Protein AF-A0A418RJF2-F1 (afdb_monomer_lite)

Secondary structure (DSSP, 8-state):
-EEEEEEETTT-BEEEEEEES-GGG---TTEEEEE-SSS----TTPEEETTTTEEE-TT-

Radius of gyration: 10.6 Å; chains: 1; bounding box: 27×25×25 Å

Sequence (60 aa):
MLRVAIVENVTNIVDNIVVANSLDDWGQPGTFAIDVTDGPPCAPGWIYDPATGLFTDPSA

pLDDT: mean 88.92, std 7.86, range [64.75, 96.75]

Structure (mmCIF, N/CA/C/O backbone):
data_AF-A0A418RJF2-F1
#
_entry.id   AF-A0A418RJF2-F1
#
loop_
_atom_site.group_PDB
_atom_site.id
_atom_site.type_symbol
_atom_site.label_atom_id
_atom_site.label_alt_id
_atom_site.label_comp_id
_atom_site.label_asym_id
_atom_site.label_entity_id
_atom_site.label_seq_id
_atom_site.pdbx_PDB_ins_code
_atom_site.Cartn_x
_atom_site.Cartn_y
_atom_site.Cartn_z
_atom_site.occupancy
_atom_site.B_iso_or_equiv
_atom_site.auth_seq_id
_atom_site.auth_comp_id
_atom_site.auth_asym_id
_atom_site.auth_atom_id
_atom_site.pdbx_PDB_model_num
ATOM 1 N N . MET A 1 1 ? 12.227 -2.215 -12.563 1.00 75.44 1 MET A N 1
ATOM 2 C CA . MET A 1 1 ? 10.879 -1.619 -12.515 1.00 75.44 1 MET A CA 1
ATOM 3 C C . MET A 1 1 ? 10.279 -1.988 -11.179 1.00 75.44 1 MET A C 1
ATOM 5 O O . MET A 1 1 ? 10.276 -3.168 -10.853 1.00 75.44 1 MET A O 1
ATOM 9 N N . LEU A 1 2 ? 9.853 -0.986 -10.425 1.00 87.94 2 LEU A N 1
ATOM 10 C CA . LEU A 1 2 ? 9.266 -1.104 -9.097 1.00 87.94 2 LEU A CA 1
ATOM 11 C C . LEU A 1 2 ? 7.750 -1.015 -9.225 1.00 87.94 2 LEU A C 1
ATOM 13 O O . LEU A 1 2 ? 7.264 -0.215 -10.022 1.00 87.94 2 LEU A O 1
ATOM 17 N N . ARG A 1 3 ? 6.998 -1.796 -8.455 1.00 91.19 3 ARG A N 1
ATOM 18 C CA . ARG A 1 3 ? 5.588 -1.482 -8.200 1.00 91.19 3 ARG A CA 1
ATOM 19 C C . ARG A 1 3 ? 5.537 -0.605 -6.966 1.00 91.19 3 ARG A C 1
ATOM 21 O O . ARG A 1 3 ? 6.065 -0.986 -5.929 1.00 91.19 3 ARG A O 1
ATOM 28 N N . VAL A 1 4 ? 4.933 0.566 -7.096 1.00 91.94 4 VAL A N 1
ATOM 29 C CA . VAL A 1 4 ? 4.969 1.602 -6.068 1.00 91.94 4 VAL A CA 1
ATOM 30 C C . VAL A 1 4 ? 3.553 2.020 -5.722 1.00 91.94 4 VAL A C 1
ATOM 32 O O . VAL A 1 4 ? 2.764 2.322 -6.619 1.00 91.94 4 VAL A O 1
ATOM 35 N N . ALA A 1 5 ? 3.249 2.053 -4.428 1.00 93.44 5 ALA A N 1
ATOM 36 C CA . ALA A 1 5 ? 2.053 2.689 -3.902 1.00 93.44 5 ALA A CA 1
ATOM 37 C C . ALA A 1 5 ? 2.331 4.182 -3.694 1.00 93.44 5 ALA A C 1
ATOM 39 O O . ALA A 1 5 ? 3.301 4.551 -3.029 1.00 93.44 5 ALA A O 1
ATOM 40 N N . ILE A 1 6 ? 1.484 5.030 -4.271 1.00 93.31 6 ILE A N 1
ATOM 41 C CA . ILE A 1 6 ? 1.487 6.476 -4.054 1.00 93.31 6 ILE A CA 1
ATOM 42 C C . ILE A 1 6 ? 0.519 6.764 -2.917 1.00 93.31 6 ILE A C 1
ATOM 44 O O . ILE A 1 6 ? -0.659 6.424 -3.012 1.00 93.31 6 ILE A O 1
ATOM 48 N N . VAL A 1 7 ? 1.026 7.359 -1.844 1.00 94.06 7 VAL A N 1
ATOM 49 C CA . VAL A 1 7 ? 0.289 7.577 -0.599 1.00 94.06 7 VAL A CA 1
ATOM 50 C C . VAL A 1 7 ? 0.183 9.071 -0.320 1.00 94.06 7 VAL A C 1
ATOM 52 O O . VAL A 1 7 ? 1.182 9.790 -0.375 1.00 94.06 7 VAL A O 1
ATOM 55 N N . GLU A 1 8 ? -1.024 9.547 -0.027 1.00 95.06 8 GLU A N 1
ATOM 56 C CA . GLU A 1 8 ? -1.280 10.941 0.337 1.00 95.06 8 GLU A CA 1
ATOM 57 C C . GLU A 1 8 ? -0.826 11.213 1.780 1.00 95.06 8 GLU A C 1
ATOM 59 O O . GLU A 1 8 ? -1.120 10.455 2.703 1.00 95.06 8 GLU A O 1
ATOM 64 N N . ASN A 1 9 ? -0.060 12.286 1.978 1.00 93.00 9 ASN A N 1
ATOM 65 C CA . ASN A 1 9 ? 0.725 12.494 3.197 1.00 93.00 9 ASN A CA 1
ATOM 66 C C . ASN A 1 9 ? -0.102 12.909 4.430 1.00 93.00 9 ASN A C 1
ATOM 68 O O . ASN A 1 9 ? 0.395 12.835 5.551 1.00 93.00 9 ASN A O 1
ATOM 72 N N . VAL A 1 10 ? -1.342 13.378 4.260 1.00 94.31 10 VAL A N 1
ATOM 73 C CA . VAL A 1 10 ? -2.185 13.829 5.384 1.00 94.31 10 VAL A CA 1
ATOM 74 C C . VAL A 1 10 ? -3.023 12.680 5.943 1.00 94.31 10 VAL A C 1
ATOM 76 O O . VAL A 1 10 ? -3.193 12.555 7.155 1.00 94.31 10 VAL A O 1
ATOM 79 N N . THR A 1 11 ? -3.556 11.845 5.063 1.00 95.56 11 THR A N 1
ATOM 80 C CA . THR A 1 11 ? -4.514 10.776 5.360 1.00 95.56 11 THR A CA 1
ATOM 81 C C . THR A 1 11 ? -3.875 9.394 5.366 1.00 95.56 11 THR A C 1
ATOM 83 O O . THR A 1 11 ? -4.474 8.451 5.878 1.00 95.56 11 THR A O 1
ATOM 86 N N . ASN A 1 12 ? -2.664 9.269 4.817 1.00 96.25 12 ASN A N 1
ATOM 87 C CA . ASN A 1 12 ? -1.992 8.006 4.525 1.00 96.25 12 ASN A CA 1
ATOM 88 C C . ASN A 1 12 ? -2.813 7.058 3.637 1.00 96.25 12 ASN A C 1
ATOM 90 O O . ASN A 1 12 ? -2.632 5.841 3.682 1.00 96.25 12 ASN A O 1
ATOM 94 N N . ILE A 1 13 ? -3.723 7.598 2.827 1.00 96.38 13 ILE A N 1
ATOM 95 C CA . ILE A 1 13 ? -4.511 6.803 1.889 1.00 96.38 13 ILE A CA 1
ATOM 96 C C . ILE A 1 13 ? -3.678 6.544 0.634 1.00 96.38 13 ILE A C 1
ATOM 98 O O . ILE A 1 13 ? -3.062 7.458 0.081 1.00 96.38 13 ILE A O 1
ATOM 102 N N . VAL A 1 14 ? -3.676 5.294 0.173 1.00 95.19 14 VAL A N 1
ATOM 103 C CA . VAL A 1 14 ? -3.128 4.911 -1.129 1.00 95.19 14 VAL A CA 1
ATOM 104 C C . VAL A 1 14 ? -3.998 5.539 -2.212 1.00 95.19 14 VAL A C 1
ATOM 106 O O . VAL A 1 14 ? -5.150 5.150 -2.395 1.00 95.19 14 VAL A O 1
ATOM 109 N N . ASP A 1 15 ? -3.448 6.499 -2.940 1.00 94.12 15 ASP A N 1
ATOM 110 C CA . ASP A 1 15 ? -4.131 7.182 -4.036 1.00 94.12 15 ASP A CA 1
ATOM 111 C C . ASP A 1 15 ? -4.027 6.371 -5.336 1.00 94.12 15 ASP A C 1
ATOM 113 O O . ASP A 1 15 ? -4.993 6.223 -6.085 1.00 94.12 15 ASP A O 1
ATOM 117 N N . ASN A 1 16 ? -2.858 5.771 -5.592 1.00 92.06 16 ASN A N 1
ATOM 118 C CA . ASN A 1 16 ? -2.620 5.000 -6.811 1.00 92.06 16 ASN A CA 1
ATOM 119 C C . ASN A 1 16 ? -1.522 3.935 -6.650 1.00 92.06 16 ASN A C 1
ATOM 121 O O . ASN A 1 16 ? -0.707 3.998 -5.731 1.00 92.06 16 ASN A O 1
ATOM 125 N N . ILE A 1 17 ? -1.468 2.983 -7.586 1.00 91.75 17 ILE A N 1
ATOM 126 C CA . ILE A 1 17 ? -0.379 2.009 -7.721 1.00 91.75 17 ILE A CA 1
ATOM 127 C C . ILE A 1 17 ? 0.185 2.094 -9.134 1.00 91.75 17 ILE A C 1
ATOM 129 O O . ILE A 1 17 ? -0.521 1.875 -10.119 1.00 91.75 17 ILE A O 1
ATOM 133 N N . VAL A 1 18 ? 1.475 2.393 -9.235 1.00 90.31 18 VAL A N 1
ATOM 134 C CA . VAL A 1 18 ? 2.158 2.658 -10.506 1.00 90.31 18 VAL A CA 1
ATOM 135 C C . VAL A 1 18 ? 3.386 1.772 -10.671 1.00 90.31 18 VAL A C 1
ATOM 137 O O . VAL A 1 18 ? 3.896 1.196 -9.709 1.00 90.31 18 VAL A O 1
ATOM 140 N N . VAL A 1 19 ? 3.868 1.650 -11.909 1.00 89.12 19 VAL A N 1
ATOM 141 C CA . VAL A 1 19 ? 5.157 1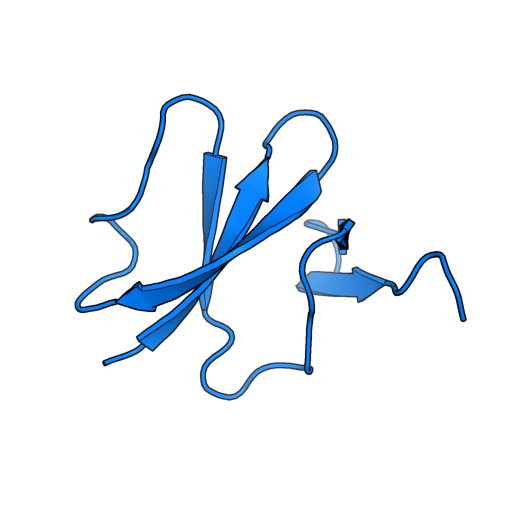.013 -12.190 1.00 89.12 19 VAL A CA 1
ATOM 142 C C . VAL A 1 19 ? 6.199 2.090 -12.442 1.00 89.12 19 VAL A C 1
ATOM 144 O O . VAL A 1 19 ? 6.030 2.930 -13.323 1.00 89.12 19 VAL A O 1
ATOM 147 N N . ALA A 1 20 ? 7.284 2.015 -11.683 1.00 84.94 20 ALA A N 1
ATOM 148 C CA . ALA A 1 20 ? 8.288 3.047 -11.551 1.00 84.94 20 ALA A CA 1
ATOM 149 C C . ALA A 1 20 ? 9.698 2.592 -11.937 1.00 84.94 20 ALA A C 1
ATOM 151 O O . ALA A 1 20 ? 10.046 1.415 -11.812 1.00 84.94 20 ALA A O 1
ATOM 152 N N . ASN A 1 21 ? 10.542 3.534 -12.369 1.00 86.75 21 ASN A N 1
ATOM 153 C CA . ASN A 1 21 ? 11.973 3.280 -12.571 1.00 86.75 21 ASN A CA 1
ATOM 154 C C . ASN A 1 21 ? 12.793 3.499 -11.286 1.00 86.75 21 ASN A C 1
ATOM 156 O O . ASN A 1 21 ? 13.723 2.734 -11.038 1.00 86.75 21 ASN A O 1
ATOM 160 N N . SER A 1 22 ? 12.425 4.482 -10.459 1.00 83.12 22 SER A N 1
ATOM 161 C CA . SER A 1 22 ? 12.987 4.758 -9.126 1.00 83.12 22 SER A CA 1
ATOM 162 C C . SER A 1 22 ? 11.901 5.293 -8.179 1.00 83.12 22 SER A C 1
ATOM 164 O O . SER A 1 22 ? 10.832 5.676 -8.647 1.00 83.12 22 SER A O 1
ATOM 166 N N . LEU A 1 23 ? 12.159 5.327 -6.863 1.00 80.88 23 LEU A N 1
ATOM 167 C CA . LEU A 1 23 ? 11.218 5.864 -5.862 1.00 80.88 23 LEU A CA 1
ATOM 168 C C . LEU A 1 23 ? 11.109 7.398 -5.883 1.00 80.88 23 LEU A C 1
ATOM 170 O O . LEU A 1 23 ? 10.071 7.940 -5.520 1.00 80.88 23 LEU A O 1
ATOM 174 N N . ASP A 1 24 ? 12.147 8.088 -6.353 1.00 75.38 24 ASP A N 1
ATOM 175 C CA . ASP A 1 24 ? 12.239 9.554 -6.296 1.00 75.38 24 ASP A CA 1
ATOM 176 C C . ASP A 1 24 ? 11.488 10.273 -7.436 1.00 75.38 24 ASP A C 1
ATOM 178 O O . ASP A 1 24 ? 11.362 11.494 -7.427 1.00 75.38 24 ASP A O 1
ATOM 182 N N . ASP A 1 25 ? 10.990 9.533 -8.430 1.00 70.56 25 ASP A N 1
ATOM 183 C CA . ASP A 1 25 ? 10.466 10.074 -9.698 1.00 70.56 25 ASP A CA 1
ATOM 184 C C . ASP A 1 25 ? 8.940 10.358 -9.677 1.00 70.56 25 ASP A C 1
ATOM 186 O O . ASP A 1 25 ? 8.372 10.816 -10.662 1.00 70.56 25 ASP A O 1
ATOM 190 N N . TRP A 1 26 ? 8.242 10.113 -8.554 1.00 71.62 26 TRP A N 1
ATOM 191 C CA . TRP A 1 26 ? 6.761 10.018 -8.528 1.00 71.62 26 TRP A CA 1
ATOM 192 C C . TRP A 1 26 ? 6.046 11.025 -7.629 1.00 71.62 26 TRP A C 1
ATOM 194 O O . TRP A 1 26 ? 4.826 10.957 -7.479 1.00 71.62 26 TRP A O 1
ATOM 204 N N . GLY A 1 27 ?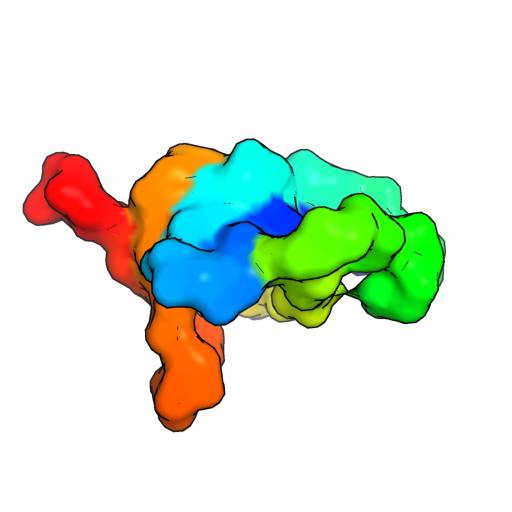 6.777 11.964 -7.030 1.00 64.75 27 GLY A N 1
ATOM 205 C CA . GLY A 1 27 ? 6.217 12.904 -6.064 1.00 64.75 27 GLY A CA 1
ATOM 206 C C . GLY A 1 27 ? 5.321 13.956 -6.714 1.00 64.75 27 GLY A C 1
ATOM 207 O O . GLY A 1 27 ? 5.784 15.052 -7.033 1.00 64.75 27 GLY A O 1
ATOM 208 N N . GLN A 1 28 ? 4.018 13.678 -6.836 1.00 73.81 28 GLN A N 1
ATOM 209 C CA . GLN A 1 28 ? 3.053 14.774 -6.798 1.00 73.81 28 GLN A CA 1
ATOM 210 C C . GLN A 1 28 ? 3.185 15.468 -5.432 1.00 73.81 28 GLN A C 1
ATOM 212 O O . GLN A 1 28 ? 3.336 14.780 -4.416 1.00 73.81 28 GLN A O 1
ATOM 217 N N . PRO A 1 29 ? 3.160 16.812 -5.370 1.00 86.06 29 PRO A N 1
ATOM 218 C CA . PRO A 1 29 ? 3.254 17.524 -4.101 1.00 86.06 29 PRO A CA 1
ATOM 219 C C . PRO A 1 29 ? 2.241 16.988 -3.083 1.00 86.06 29 PRO A C 1
ATOM 221 O O . PRO A 1 29 ? 1.056 16.897 -3.385 1.00 86.06 29 PRO A O 1
ATOM 224 N N . GLY A 1 30 ? 2.710 16.638 -1.883 1.00 90.50 30 GLY A N 1
ATOM 225 C CA . GLY A 1 30 ? 1.854 16.083 -0.828 1.00 90.50 30 GLY A CA 1
ATOM 226 C C . GLY A 1 30 ? 1.683 14.563 -0.858 1.00 90.50 30 GLY A C 1
ATOM 227 O O . GLY A 1 30 ? 0.877 14.048 -0.090 1.00 90.50 30 GLY A O 1
ATOM 228 N N . THR A 1 31 ? 2.446 13.843 -1.683 1.00 92.25 31 THR A N 1
ATOM 229 C CA . THR A 1 31 ? 2.472 12.373 -1.695 1.00 92.25 31 THR A CA 1
ATOM 230 C C . THR A 1 31 ? 3.860 11.825 -1.377 1.00 92.25 31 THR A C 1
ATOM 232 O O . THR A 1 31 ? 4.866 12.526 -1.518 1.00 92.25 31 THR A O 1
ATOM 235 N N . PHE A 1 32 ? 3.915 10.565 -0.956 1.00 91.12 32 PHE A N 1
ATOM 236 C CA . PHE A 1 32 ? 5.147 9.785 -0.872 1.00 91.12 32 PHE A CA 1
ATOM 237 C C . PHE A 1 32 ? 4.965 8.406 -1.512 1.00 91.12 32 PHE A C 1
ATOM 239 O O . PHE A 1 32 ? 3.848 7.921 -1.694 1.00 91.12 32 PHE A O 1
ATOM 246 N N . ALA A 1 33 ? 6.085 7.791 -1.883 1.00 91.31 33 ALA A N 1
ATOM 247 C CA . ALA A 1 33 ? 6.142 6.530 -2.608 1.00 91.31 33 ALA A CA 1
ATOM 248 C C . ALA A 1 33 ? 6.614 5.394 -1.693 1.00 91.31 33 ALA A C 1
ATOM 250 O O . ALA A 1 33 ? 7.634 5.530 -1.017 1.00 91.31 33 ALA A O 1
ATOM 251 N N . ILE A 1 34 ? 5.905 4.265 -1.716 1.00 91.56 34 ILE A N 1
ATOM 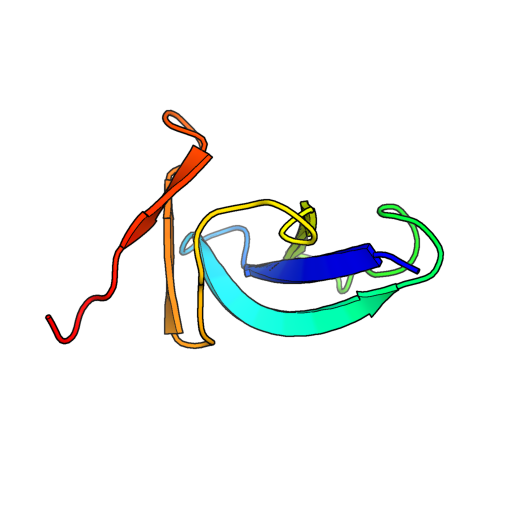252 C CA . ILE A 1 34 ? 6.278 3.039 -1.000 1.00 91.56 34 ILE A CA 1
ATOM 253 C C . ILE A 1 34 ? 6.509 1.916 -2.009 1.00 91.56 34 ILE A C 1
ATOM 255 O O . ILE A 1 34 ? 5.645 1.641 -2.842 1.00 91.56 34 ILE A O 1
ATOM 259 N N . ASP A 1 35 ? 7.670 1.262 -1.932 1.00 92.12 35 ASP A N 1
ATOM 260 C CA . ASP A 1 35 ? 7.951 0.064 -2.723 1.00 92.12 35 ASP A CA 1
ATOM 261 C C . ASP A 1 35 ? 7.073 -1.098 -2.247 1.00 92.12 35 ASP A C 1
ATOM 263 O O . ASP A 1 35 ? 7.139 -1.523 -1.094 1.00 92.12 35 ASP A O 1
ATOM 267 N N . VAL A 1 36 ? 6.248 -1.608 -3.155 1.00 92.12 36 VAL A N 1
ATOM 268 C CA . VAL A 1 36 ? 5.354 -2.751 -2.944 1.00 92.12 36 VAL A CA 1
ATOM 269 C C . VAL A 1 36 ? 5.633 -3.859 -3.960 1.00 92.12 36 VAL A C 1
ATOM 271 O O . VAL A 1 36 ? 4.768 -4.687 -4.237 1.00 92.12 36 VAL A O 1
ATOM 274 N N . THR A 1 37 ? 6.839 -3.885 -4.538 1.00 90.25 37 THR A N 1
ATOM 275 C CA . THR A 1 37 ? 7.248 -4.892 -5.530 1.00 90.25 37 THR A CA 1
ATOM 276 C C . THR A 1 37 ? 7.167 -6.305 -4.960 1.00 90.25 37 THR A C 1
ATOM 278 O O . THR A 1 37 ? 6.556 -7.170 -5.586 1.00 90.25 37 THR A O 1
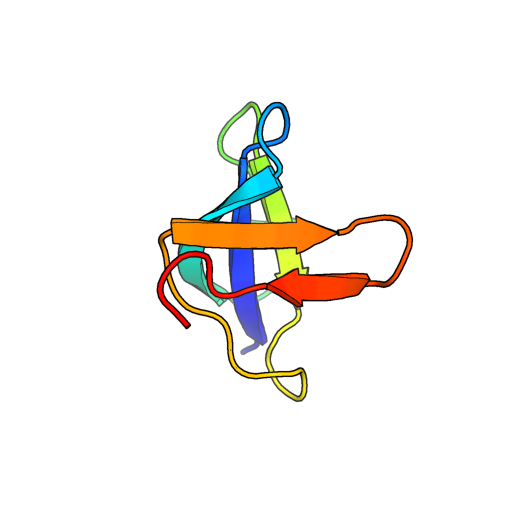ATOM 281 N N . ASP A 1 38 ? 7.705 -6.495 -3.753 1.00 85.94 38 ASP A N 1
ATOM 282 C CA . ASP A 1 38 ? 7.689 -7.763 -3.007 1.00 85.94 38 ASP A CA 1
ATOM 283 C C . ASP A 1 38 ? 6.837 -7.683 -1.721 1.00 85.94 38 ASP A C 1
ATOM 285 O O . ASP A 1 38 ? 6.791 -8.623 -0.925 1.00 85.94 38 ASP A O 1
ATOM 289 N N . GLY A 1 39 ? 6.205 -6.528 -1.490 1.00 72.06 39 GLY A N 1
ATOM 290 C CA . GLY A 1 39 ? 5.476 -6.198 -0.268 1.00 72.06 39 GLY A CA 1
ATOM 291 C C . GLY A 1 39 ? 4.063 -6.791 -0.196 1.00 72.06 39 GLY A C 1
ATOM 292 O O . GLY A 1 39 ? 3.597 -7.436 -1.140 1.00 72.06 39 GLY A O 1
ATOM 293 N N . PRO A 1 40 ? 3.353 -6.575 0.929 1.00 71.19 40 PRO A N 1
ATOM 294 C CA . PRO A 1 40 ? 1.957 -6.978 1.053 1.00 71.19 40 PRO A CA 1
ATOM 295 C C . PRO A 1 40 ? 1.115 -6.358 -0.075 1.00 71.19 40 PRO A C 1
ATOM 297 O O . PRO A 1 40 ? 1.380 -5.221 -0.482 1.00 71.19 40 PRO A O 1
ATOM 300 N N . PRO A 1 41 ? 0.097 -7.078 -0.587 1.00 81.75 41 PRO A N 1
ATOM 301 C CA . PRO A 1 41 ? -0.807 -6.499 -1.567 1.00 81.75 41 PRO A CA 1
ATOM 302 C C . PRO A 1 41 ? -1.465 -5.267 -0.945 1.00 81.75 41 PRO A C 1
ATOM 304 O O . PRO A 1 41 ? -1.924 -5.326 0.190 1.00 81.75 41 PRO A O 1
ATOM 307 N N . CYS A 1 42 ? -1.497 -4.163 -1.680 1.00 93.06 42 CYS A N 1
ATOM 308 C CA . CYS A 1 42 ? -2.310 -2.998 -1.355 1.00 93.06 42 CYS A CA 1
ATOM 309 C C . CYS A 1 42 ? -3.161 -2.623 -2.569 1.00 93.06 42 CYS A C 1
ATOM 311 O O . CYS A 1 42 ? -2.917 -3.099 -3.683 1.00 93.06 42 CYS A O 1
ATOM 313 N N . ALA A 1 43 ? -4.168 -1.782 -2.352 1.00 93.69 43 ALA A N 1
ATOM 314 C CA . ALA A 1 43 ? -5.019 -1.239 -3.401 1.00 93.69 43 ALA A CA 1
ATOM 315 C C . ALA A 1 43 ? -5.305 0.248 -3.132 1.00 93.69 43 ALA A C 1
ATOM 317 O O . ALA A 1 43 ? -5.214 0.683 -1.981 1.00 93.69 43 ALA A O 1
ATOM 318 N N . PRO A 1 44 ? -5.671 1.035 -4.161 1.00 94.69 44 PRO A N 1
ATOM 319 C CA . PRO A 1 44 ? -6.180 2.385 -3.951 1.00 94.69 44 PRO A CA 1
ATOM 320 C C . PRO A 1 44 ? -7.324 2.408 -2.928 1.00 94.69 44 PRO A C 1
ATOM 322 O O . PRO A 1 44 ? -8.199 1.541 -2.945 1.00 94.69 44 PRO A O 1
ATOM 325 N N . GLY A 1 45 ? -7.302 3.390 -2.030 1.00 95.62 45 GLY A N 1
ATOM 326 C CA . GLY A 1 45 ? -8.232 3.520 -0.906 1.00 95.62 45 GLY A CA 1
ATOM 327 C C . GLY A 1 45 ? -7.805 2.797 0.375 1.00 95.62 45 GLY A C 1
ATOM 328 O O . GLY A 1 45 ? -8.409 3.032 1.420 1.00 95.62 45 GLY A O 1
ATOM 329 N N . TRP A 1 46 ? -6.770 1.952 0.338 1.00 96.75 46 TRP A N 1
ATOM 330 C CA . TRP A 1 46 ? -6.207 1.354 1.552 1.00 96.75 46 TRP A CA 1
ATOM 331 C C . TRP A 1 46 ? -5.425 2.387 2.362 1.00 96.75 46 TRP A C 1
ATOM 333 O O . TRP A 1 46 ? -4.947 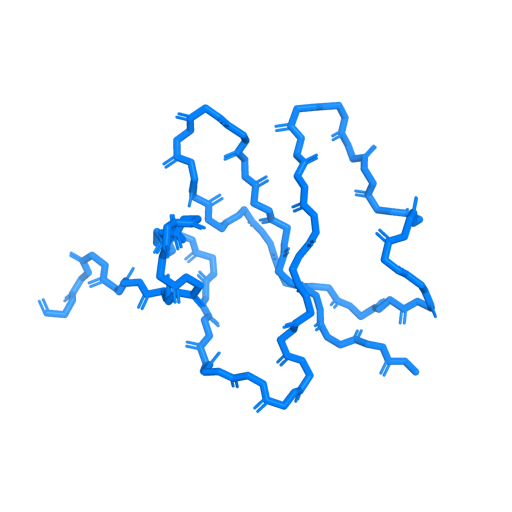3.382 1.820 1.00 96.75 46 TRP A O 1
ATOM 343 N N . ILE A 1 47 ? -5.280 2.140 3.662 1.00 96.75 47 ILE A N 1
ATOM 344 C CA . ILE A 1 47 ? -4.581 3.041 4.584 1.00 96.75 47 ILE A CA 1
ATOM 345 C C . ILE A 1 47 ? -3.204 2.458 4.892 1.00 96.75 47 ILE A C 1
ATOM 347 O O . ILE A 1 47 ? -3.108 1.321 5.353 1.00 96.75 47 ILE A O 1
ATOM 351 N N . TYR A 1 48 ? -2.150 3.228 4.644 1.00 96.00 48 TYR A N 1
ATOM 352 C CA . TYR A 1 48 ? -0.781 2.899 5.025 1.00 96.00 48 TYR A CA 1
ATOM 353 C C . TYR A 1 48 ? -0.498 3.357 6.460 1.00 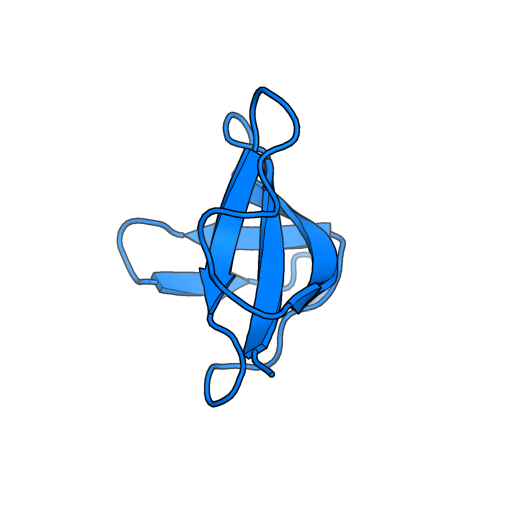96.00 48 TYR A C 1
ATOM 355 O O . TYR A 1 48 ? -0.789 4.492 6.832 1.00 96.00 48 TYR A O 1
ATOM 363 N N . ASP A 1 49 ? 0.100 2.493 7.270 1.00 95.31 49 ASP A N 1
ATOM 364 C CA . ASP A 1 49 ? 0.608 2.858 8.589 1.00 95.31 49 ASP A CA 1
ATOM 365 C C . ASP A 1 49 ? 2.132 3.062 8.521 1.00 95.31 49 ASP A C 1
ATOM 367 O O . ASP A 1 49 ? 2.878 2.082 8.434 1.00 95.31 49 ASP A O 1
ATOM 371 N N . PRO A 1 50 ? 2.633 4.309 8.599 1.00 91.69 50 PRO A N 1
ATOM 372 C CA . PRO A 1 50 ? 4.065 4.584 8.527 1.00 91.69 50 PRO A CA 1
ATOM 373 C C . PRO A 1 50 ? 4.857 4.063 9.733 1.00 91.69 50 PRO A C 1
ATOM 375 O O . PRO A 1 50 ? 6.077 3.938 9.633 1.00 91.69 50 PRO A O 1
ATOM 378 N N . ALA A 1 51 ? 4.209 3.760 10.864 1.00 93.69 51 ALA A N 1
ATOM 379 C CA . ALA A 1 51 ? 4.890 3.213 12.036 1.00 93.69 51 ALA A CA 1
ATOM 380 C C . ALA A 1 51 ? 5.210 1.721 11.872 1.00 93.69 51 ALA A C 1
ATOM 382 O O . ALA A 1 51 ? 6.223 1.248 12.390 1.00 93.69 51 ALA A O 1
ATOM 383 N N . THR A 1 52 ? 4.353 0.983 11.163 1.00 92.38 52 THR A N 1
ATOM 384 C CA . THR A 1 52 ? 4.483 -0.472 10.983 1.00 92.38 52 THR A CA 1
ATOM 385 C C . THR A 1 52 ? 4.888 -0.880 9.568 1.00 92.38 52 THR A C 1
ATOM 387 O O . THR A 1 52 ? 5.359 -1.999 9.374 1.00 92.38 52 THR A O 1
ATOM 390 N N . GLY A 1 53 ? 4.732 0.008 8.583 1.00 90.75 53 GLY A N 1
ATOM 391 C CA . GLY A 1 53 ? 4.951 -0.290 7.168 1.00 90.75 53 GLY A CA 1
ATOM 392 C C . GLY A 1 53 ? 3.862 -1.176 6.553 1.00 90.75 53 GLY A C 1
ATOM 393 O O . GLY A 1 53 ? 4.085 -1.770 5.499 1.00 90.75 53 GLY A O 1
ATOM 394 N N . LEU A 1 54 ? 2.709 -1.314 7.216 1.00 93.25 54 LEU A N 1
ATOM 395 C CA . LEU A 1 54 ? 1.616 -2.190 6.794 1.00 93.25 54 LEU A CA 1
ATOM 396 C C . LEU A 1 54 ? 0.475 -1.402 6.149 1.00 93.25 54 LEU A C 1
ATOM 398 O O . LEU A 1 54 ? 0.285 -0.219 6.418 1.00 93.25 54 LEU A O 1
ATOM 402 N N . PHE A 1 55 ? -0.315 -2.091 5.326 1.00 95.31 55 PHE A N 1
ATOM 403 C CA . PHE A 1 55 ? -1.531 -1.541 4.735 1.00 95.31 55 PHE A CA 1
ATOM 404 C C . PHE A 1 55 ? -2.770 -2.205 5.335 1.00 95.31 55 PHE A C 1
ATOM 406 O O . PHE A 1 55 ? -2.775 -3.411 5.584 1.00 95.31 55 PHE A O 1
ATOM 413 N N . THR A 1 56 ? -3.823 -1.416 5.531 1.00 95.50 56 THR A N 1
ATOM 414 C CA . THR A 1 56 ? -5.127 -1.872 6.026 1.00 95.50 56 THR A CA 1
ATOM 415 C C . THR A 1 56 ? -6.197 -1.642 4.967 1.00 95.50 56 THR A C 1
ATOM 417 O O . THR A 1 56 ? -6.330 -0.526 4.461 1.00 95.50 56 THR A O 1
ATOM 420 N N . ASP A 1 57 ? -6.972 -2.685 4.666 1.00 94.69 57 ASP A N 1
ATOM 421 C CA . ASP A 1 57 ? -8.188 -2.585 3.859 1.00 94.69 57 ASP A CA 1
ATOM 422 C C . ASP A 1 57 ? -9.347 -2.093 4.745 1.00 94.69 57 ASP A C 1
ATOM 424 O O . ASP A 1 57 ? -9.773 -2.825 5.641 1.00 94.69 57 ASP A O 1
ATOM 428 N N . PRO A 1 58 ? -9.874 -0.875 4.538 1.00 90.81 58 PRO A N 1
ATOM 429 C CA . PRO A 1 58 ? -10.984 -0.361 5.336 1.00 90.81 58 PRO A CA 1
ATOM 430 C C . PRO A 1 58 ? -12.323 -1.064 5.051 1.00 90.81 58 PRO A C 1
ATOM 432 O O . PRO A 1 58 ? -13.301 -0.794 5.748 1.00 90.81 58 PRO A O 1
ATOM 435 N N . SER A 1 59 ? -12.397 -1.910 4.019 1.00 87.44 59 SER A N 1
ATOM 436 C CA . SER A 1 59 ? -13.606 -2.643 3.622 1.00 87.44 59 SER A CA 1
ATOM 437 C C . SER A 1 59 ? -13.647 -4.105 4.084 1.00 87.44 59 SER A C 1
ATOM 439 O O . SER A 1 59 ? -14.659 -4.770 3.849 1.00 87.44 59 SER A O 1
ATOM 441 N N . ALA A 1 60 ? -12.572 -4.592 4.718 1.00 77.38 60 ALA A N 1
ATOM 442 C CA . ALA A 1 60 ? -12.442 -5.964 5.215 1.00 77.38 60 ALA A CA 1
ATOM 443 C C . ALA A 1 60 ? -13.251 -6.248 6.493 1.00 77.38 60 ALA A C 1
ATOM 445 O O . ALA A 1 60 ? -13.453 -5.321 7.312 1.00 77.38 60 ALA A O 1
#

Foldseek 3Di:
DFFKFKAAQPQQFRQQTDDDPDQVPDDDDRIGIDGCRVHDDDGGGWHADPVVRDTHDPVD